Protein AF-A0A816XXP9-F1 (afdb_monomer)

pLDDT: mean 81.77, std 11.8, range [49.62, 95.5]

Radius of gyration: 22.79 Å; Cα contacts (8 Å, |Δi|>4): 178; chains: 1; bounding box: 56×28×57 Å

Mean predicted aligned error: 14.0 Å

Secondary structure (DSSP, 8-state):
--HHHHHHHT-SSEEEEETTEEEEE-HHHHTSSSSSHHHHHHTTSS--EE-TTT--EEE-S-HHHHHHHHHHHHH--HHHHHHHHHHHHS-SSTT-SS--HHHHHHHHHHTT-TTPPP-----HHHH-SSHHHHHHHHTTS-SEEEEEE-TT--EEEEEES--

Solvent-accessible surface area (backbone atoms only — not comparable to full-atom values): 9886 Å² total; per-residue (Å²): 119,60,70,68,55,57,55,54,72,73,42,81,57,49,50,39,30,22,60,84,41,78,39,82,47,35,64,67,38,58,42,64,52,78,95,33,72,49,34,47,50,73,66,62,81,42,91,74,52,55,42,90,88,78,68,30,39,52,41,97,44,67,27,80,66,44,53,55,56,51,51,37,47,71,64,73,47,61,70,59,48,55,57,46,44,50,64,71,67,42,65,68,37,60,98,51,86,89,62,53,66,74,52,51,57,55,52,18,58,75,71,75,34,88,82,66,81,70,76,76,67,78,48,49,96,82,62,44,86,47,68,66,50,47,47,76,50,44,53,83,64,37,67,46,77,48,80,46,74,48,99,83,70,49,76,50,72,52,75,38,76,75,45

InterPro domains:
  IPR003131 Potassium channel tetramerisation-type BTB domain [PF02214] (15-76)
  IPR006571 TLDc domain [PF07534] (98-160)
  IPR006571 TLDc domain [PS51886] (97-163)
  IPR011333 SKP1/BTB/POZ domain superfamily [G3DSA:3.30.710.10] (8-83)
  IPR011333 SKP1/BTB/POZ domain superfamily [SSF54695] (14-86)

Nearest PDB structures (foldseek):
  6m8r-assembly1_I  TM=8.803E-01  e=1.384E-04  Homo sapiens
  5a6r-assembly5_E  TM=8.865E-01  e=1.665E-04  Homo sapiens
  6s4l-assembly1_C  TM=6.057E-01  e=8.140E-06  Homo sapiens
  6s4l-assembly1_D  TM=4.210E-01  e=3.887E-06  Homo sapiens
  6s4l-assembly1_A  TM=4.195E-01  e=8.140E-06  Homo sapiens

Structure (mmCIF, N/CA/C/O backbone):
data_AF-A0A816XXP9-F1
#
_entry.id   AF-A0A816XXP9-F1
#
loop_
_atom_site.group_PDB
_atom_site.id
_atom_site.type_symbol
_atom_site.label_atom_id
_atom_site.label_alt_id
_atom_site.label_comp_id
_atom_site.label_asym_id
_atom_site.label_entity_id
_atom_site.label_seq_id
_atom_site.pdbx_PDB_ins_code
_atom_site.Cartn_x
_atom_site.Cartn_y
_atom_site.Cartn_z
_atom_site.occupancy
_atom_site.B_iso_or_equiv
_atom_site.auth_seq_id
_atom_site.auth_comp_id
_atom_site.auth_asym_id
_atom_site.auth_atom_id
_atom_site.pdbx_PDB_model_num
ATOM 1 N N . MET A 1 1 ? -30.761 11.028 22.157 1.00 60.69 1 MET A N 1
ATOM 2 C CA . MET A 1 1 ? -29.658 10.137 21.734 1.00 60.69 1 MET A CA 1
ATOM 3 C C . MET A 1 1 ? -30.261 8.775 21.406 1.00 60.69 1 MET A C 1
ATOM 5 O O . MET A 1 1 ? -31.085 8.346 22.207 1.00 60.69 1 MET A O 1
ATOM 9 N N . PRO A 1 2 ? -29.939 8.138 20.263 1.00 69.00 2 PRO A N 1
ATOM 10 C CA . PRO A 1 2 ? -30.511 6.838 19.883 1.00 69.00 2 PRO A CA 1
ATOM 11 C C . PRO A 1 2 ? -30.234 5.739 20.923 1.00 69.00 2 PRO A C 1
ATOM 13 O O . PRO A 1 2 ? -29.171 5.747 21.550 1.00 69.00 2 PRO A O 1
ATOM 16 N N . LEU A 1 3 ? -31.173 4.804 21.116 1.00 71.81 3 LEU A N 1
ATOM 17 C CA . LEU A 1 3 ? -31.067 3.747 22.135 1.00 71.81 3 LEU A CA 1
ATOM 18 C C . LEU A 1 3 ? -29.906 2.783 21.847 1.00 71.81 3 LEU A C 1
ATOM 20 O O . LEU A 1 3 ? -29.229 2.340 22.782 1.00 71.81 3 LEU A O 1
ATOM 24 N N . GLU A 1 4 ? -29.621 2.509 20.570 1.00 71.56 4 GLU A N 1
ATOM 25 C CA . GLU A 1 4 ? -28.481 1.667 20.203 1.00 71.56 4 GLU A CA 1
ATOM 26 C C . GLU A 1 4 ? -27.160 2.354 20.561 1.00 71.56 4 GLU A C 1
ATOM 28 O O . GLU A 1 4 ? -26.260 1.722 21.113 1.00 71.56 4 GLU A O 1
ATOM 33 N N . LEU A 1 5 ? -27.068 3.677 20.369 1.00 69.12 5 LEU A N 1
ATOM 34 C CA . LEU A 1 5 ? -25.887 4.434 20.780 1.00 69.12 5 LEU A CA 1
ATOM 35 C C . LEU A 1 5 ? -25.700 4.373 22.298 1.00 69.12 5 LEU A C 1
ATOM 37 O O . LEU A 1 5 ? -24.606 4.070 22.754 1.00 69.12 5 LEU A O 1
ATOM 41 N N . VAL A 1 6 ? -26.757 4.571 23.091 1.00 73.38 6 VAL A N 1
ATOM 42 C CA . VAL A 1 6 ? -26.674 4.443 24.560 1.00 73.38 6 VAL A CA 1
ATOM 43 C C . VAL A 1 6 ? -26.174 3.055 24.975 1.00 73.38 6 VAL A C 1
ATOM 45 O O . VAL A 1 6 ? -25.403 2.936 25.928 1.00 73.38 6 VAL A O 1
ATOM 48 N N . THR A 1 7 ? -26.579 2.012 24.252 1.00 74.19 7 THR A N 1
ATOM 49 C CA . THR A 1 7 ? -26.119 0.639 24.488 1.00 74.19 7 THR A CA 1
ATOM 50 C C . THR A 1 7 ? -24.626 0.495 24.202 1.00 74.19 7 THR A C 1
ATOM 52 O O . THR A 1 7 ? -23.898 -0.031 25.044 1.00 74.19 7 THR A O 1
ATOM 55 N N . VAL A 1 8 ? -24.145 1.032 23.077 1.00 72.00 8 VAL A N 1
ATOM 56 C CA . VAL A 1 8 ? -22.715 1.033 22.728 1.00 72.00 8 VAL A CA 1
ATOM 57 C C . VAL A 1 8 ? -21.890 1.872 23.712 1.00 72.00 8 VAL A C 1
ATOM 59 O O . VAL A 1 8 ? -20.823 1.430 24.134 1.00 72.00 8 VAL A O 1
ATOM 62 N N . LEU A 1 9 ? -22.393 3.033 24.153 1.00 75.44 9 LEU A N 1
ATOM 63 C CA . LEU A 1 9 ? -21.708 3.905 25.120 1.00 75.44 9 LEU A CA 1
ATOM 64 C C . LEU A 1 9 ? -21.464 3.232 26.479 1.00 75.44 9 LEU A C 1
ATOM 66 O O . LEU A 1 9 ? -20.523 3.594 27.181 1.00 75.44 9 LEU A O 1
ATOM 70 N N . LYS A 1 10 ? -22.289 2.248 26.855 1.00 76.88 10 LYS A N 1
ATOM 71 C CA . LYS A 1 10 ? -22.122 1.473 28.094 1.00 76.88 10 LYS A CA 1
ATOM 72 C C . LYS A 1 10 ? -21.106 0.333 27.968 1.00 76.88 10 LYS A C 1
ATOM 74 O O . LYS A 1 10 ? -20.711 -0.236 28.985 1.00 76.88 10 LYS A O 1
ATOM 79 N N . GLN A 1 11 ? -20.690 -0.033 26.755 1.00 78.44 11 GLN A N 1
ATOM 80 C CA . GLN A 1 11 ? -19.756 -1.135 26.531 1.00 78.44 11 GLN A CA 1
ATOM 81 C C . GLN A 1 11 ? -18.300 -0.682 26.681 1.00 78.44 11 GLN A C 1
ATOM 83 O O . GLN A 1 11 ? -17.884 0.349 26.158 1.00 78.44 11 GLN A O 1
ATOM 88 N N . ARG A 1 12 ? -17.470 -1.519 27.322 1.00 83.81 12 ARG A N 1
ATOM 89 C CA . ARG A 1 12 ? -16.018 -1.278 27.423 1.00 83.81 12 ARG A CA 1
ATOM 90 C C . ARG A 1 12 ? -15.319 -1.372 26.061 1.00 83.81 12 ARG A C 1
ATOM 92 O O . ARG A 1 12 ? -14.318 -0.697 25.826 1.00 83.81 12 ARG A O 1
ATOM 99 N N . LYS A 1 13 ? -15.824 -2.240 25.181 1.00 91.06 13 LYS A N 1
ATOM 100 C CA . LYS A 1 13 ? -15.374 -2.413 23.798 1.00 91.06 13 LYS A CA 1
ATOM 101 C C . LYS A 1 13 ? -16.573 -2.722 22.909 1.00 91.06 13 LYS A C 1
ATOM 103 O O . LYS A 1 13 ? -17.458 -3.447 23.345 1.00 91.06 13 LYS A O 1
ATOM 108 N N . PHE A 1 14 ? -16.546 -2.237 21.676 1.00 90.88 14 PHE A N 1
ATOM 109 C CA . PHE A 1 14 ? -17.559 -2.489 20.652 1.00 90.88 14 PHE A CA 1
ATOM 110 C C . PHE A 1 14 ? -16.891 -2.790 19.305 1.00 90.88 14 PHE A C 1
ATOM 112 O O . PHE A 1 14 ? -15.671 -2.631 19.148 1.00 90.88 14 PHE A O 1
ATOM 119 N N . ILE A 1 15 ? -17.684 -3.243 18.334 1.00 93.25 15 ILE A N 1
ATOM 120 C CA . ILE A 1 15 ? -17.218 -3.489 16.970 1.00 93.25 15 ILE A CA 1
ATOM 121 C C . ILE A 1 15 ? -17.519 -2.272 16.090 1.00 93.25 15 ILE A C 1
ATOM 123 O O . ILE A 1 15 ? -18.650 -1.800 15.990 1.00 93.25 15 ILE A O 1
ATOM 127 N N . LEU A 1 16 ? -16.477 -1.801 15.417 1.00 94.19 16 LEU A N 1
ATOM 128 C CA . LEU A 1 16 ? -16.516 -0.784 14.381 1.00 94.19 16 LEU A CA 1
ATOM 129 C C . LEU A 1 16 ? -16.284 -1.454 13.020 1.00 94.19 16 LEU A C 1
ATOM 131 O O . LEU A 1 16 ? -15.223 -2.027 12.782 1.00 94.19 16 LEU A O 1
ATOM 135 N N . ASN A 1 17 ? -17.264 -1.394 12.129 1.00 94.06 1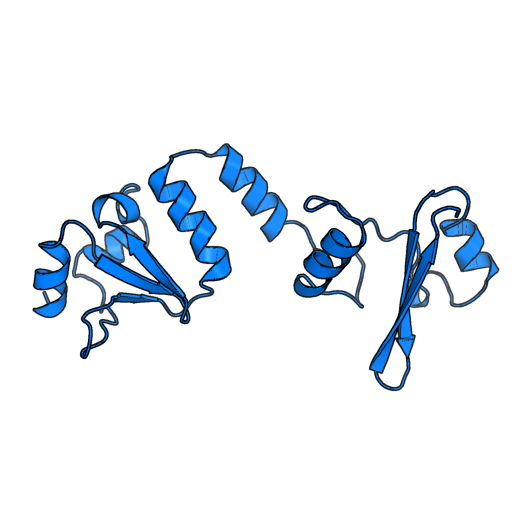7 ASN A N 1
ATOM 136 C CA . ASN A 1 17 ? -17.181 -1.865 10.753 1.00 94.06 17 ASN A CA 1
ATOM 137 C C . ASN A 1 17 ? -16.796 -0.701 9.827 1.00 94.06 17 ASN A C 1
ATOM 139 O O . ASN A 1 17 ? -17.554 0.250 9.680 1.00 94.06 17 ASN A O 1
ATOM 143 N N . VAL A 1 18 ? -15.626 -0.769 9.191 1.00 94.19 18 VAL A N 1
ATOM 144 C CA . VAL A 1 18 ? -15.133 0.269 8.276 1.00 94.19 18 VAL A CA 1
ATOM 145 C C . VAL A 1 18 ? -15.012 -0.312 6.870 1.00 94.19 18 VAL A C 1
ATOM 147 O O . VAL A 1 18 ? -14.093 -1.091 6.597 1.00 94.19 18 VAL A O 1
ATOM 150 N N . GLY A 1 19 ? -15.970 0.015 5.997 1.00 91.06 19 GLY A N 1
ATOM 151 C CA . GLY A 1 19 ? -16.028 -0.476 4.612 1.00 91.06 19 GLY A CA 1
ATOM 152 C C . GLY A 1 19 ? -15.978 -2.002 4.493 1.00 91.06 19 GLY A C 1
ATOM 153 O O . GLY A 1 19 ? -15.287 -2.529 3.624 1.00 91.06 19 GLY A O 1
ATOM 154 N N . GLY A 1 20 ? -16.625 -2.716 5.419 1.00 89.19 20 GLY A N 1
ATOM 155 C CA . GLY A 1 20 ? -16.669 -4.182 5.472 1.00 89.19 20 GLY A CA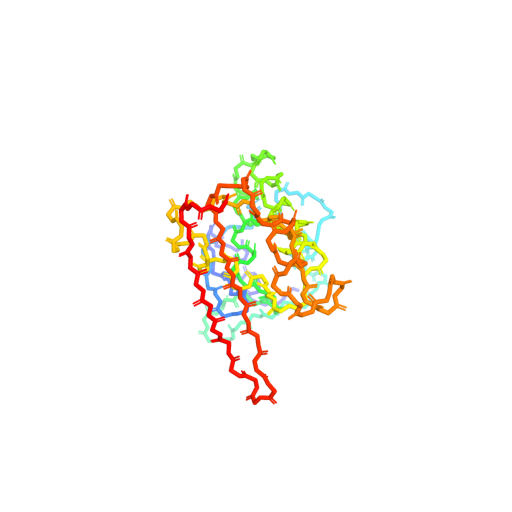 1
ATOM 156 C C . GLY A 1 20 ? -15.616 -4.826 6.381 1.00 89.19 20 GLY A C 1
ATOM 157 O O . GLY A 1 20 ? -15.733 -6.007 6.709 1.00 89.19 20 GLY A O 1
ATOM 158 N N . LYS A 1 21 ? -14.601 -4.079 6.840 1.00 91.00 21 LYS A N 1
ATOM 159 C CA . LYS A 1 21 ? -13.584 -4.595 7.769 1.00 91.00 21 LYS A CA 1
ATOM 160 C C . LYS A 1 21 ? -13.958 -4.277 9.217 1.00 91.00 21 LYS A C 1
ATOM 162 O O . LYS A 1 21 ? -14.080 -3.112 9.586 1.00 91.00 21 LYS A O 1
ATOM 167 N N . LYS A 1 22 ? -14.100 -5.311 10.049 1.00 95.50 22 LYS A N 1
ATOM 168 C CA . LYS A 1 22 ? -14.506 -5.189 11.460 1.00 95.50 22 LYS A CA 1
ATOM 169 C C . LYS A 1 22 ? -13.302 -4.990 12.393 1.00 95.50 22 LYS A C 1
ATOM 171 O O . LYS A 1 22 ? -12.292 -5.682 12.273 1.00 95.50 22 LYS A O 1
ATOM 176 N N . TYR A 1 23 ? -13.437 -4.075 13.350 1.00 95.38 23 TYR A N 1
ATOM 177 C CA . TYR A 1 23 ? -12.449 -3.740 14.378 1.00 95.38 23 TYR A CA 1
ATOM 178 C C . TYR A 1 23 ? -13.079 -3.781 15.758 1.00 95.38 23 TYR A C 1
ATOM 180 O O . TYR A 1 23 ? -14.110 -3.161 15.970 1.00 95.38 23 TYR A O 1
ATOM 188 N N . THR A 1 24 ? -12.420 -4.397 16.733 1.00 95.06 24 THR A N 1
ATOM 189 C CA . THR A 1 24 ? -12.797 -4.227 18.142 1.00 95.06 24 THR A CA 1
ATOM 190 C C . THR A 1 24 ? -12.032 -3.047 18.743 1.00 95.06 24 THR A C 1
ATOM 192 O O . THR A 1 24 ? -10.798 -3.025 18.719 1.00 95.06 24 THR A O 1
ATOM 195 N N . THR A 1 25 ? -12.739 -2.058 19.288 1.00 94.25 25 THR A N 1
ATOM 196 C CA . THR A 1 25 ? -12.143 -0.847 19.885 1.00 94.25 25 THR A CA 1
ATOM 197 C C . THR A 1 25 ? -12.979 -0.314 21.055 1.00 94.25 25 THR A C 1
ATOM 199 O O . THR A 1 25 ? -13.989 -0.917 21.402 1.00 94.25 25 THR A O 1
ATOM 202 N N . SER A 1 26 ? -12.545 0.774 21.695 1.00 92.62 26 SER A N 1
ATOM 203 C CA . SER A 1 26 ? -13.281 1.495 22.741 1.00 92.62 26 SER A CA 1
ATOM 204 C C . SER A 1 26 ? -13.535 2.948 22.339 1.00 92.62 26 SER A C 1
ATOM 206 O O . SER A 1 26 ? -12.862 3.487 21.456 1.00 92.62 26 SER A O 1
ATOM 208 N N . ILE A 1 27 ? -14.490 3.590 23.017 1.00 90.44 27 ILE A N 1
ATOM 209 C CA . ILE A 1 27 ? -14.778 5.018 22.831 1.00 90.44 27 ILE A CA 1
ATOM 210 C C . ILE A 1 27 ? -13.552 5.823 23.218 1.00 90.44 27 ILE A C 1
ATOM 212 O O . ILE A 1 27 ? -13.081 6.595 22.403 1.00 90.44 27 ILE A O 1
ATOM 216 N N . GLU A 1 28 ? -12.969 5.529 24.382 1.00 91.38 28 GLU A N 1
ATOM 217 C CA . GLU A 1 28 ? -11.723 6.129 24.868 1.00 91.38 28 GLU A CA 1
ATOM 218 C C . GLU A 1 28 ? -10.611 6.134 23.808 1.00 91.38 28 GLU A C 1
ATOM 220 O O . GLU A 1 28 ? -9.951 7.147 23.619 1.00 91.38 28 GLU A O 1
ATOM 225 N N . THR A 1 29 ? -10.445 5.035 23.059 1.00 92.25 29 THR A N 1
ATOM 226 C CA . THR A 1 29 ? -9.470 4.968 21.959 1.00 92.25 29 THR A CA 1
ATOM 227 C C . THR A 1 29 ? -9.843 5.937 20.835 1.00 92.25 29 THR A C 1
ATOM 229 O O . THR A 1 29 ? -9.004 6.703 20.372 1.00 92.25 29 THR A O 1
ATOM 232 N N . LEU A 1 30 ? -11.096 5.908 20.367 1.00 92.31 30 LEU A N 1
ATOM 233 C CA . LEU A 1 30 ? -11.533 6.734 19.236 1.00 92.31 30 LEU A CA 1
ATOM 234 C C . LEU A 1 30 ? -11.625 8.225 19.579 1.00 92.31 30 LEU A C 1
ATOM 236 O O . LEU A 1 30 ? -11.390 9.059 18.712 1.00 92.31 30 LEU A O 1
ATOM 240 N N . THR A 1 31 ? -11.943 8.559 20.826 1.00 90.75 31 THR A N 1
ATOM 241 C CA . THR A 1 31 ? -12.095 9.929 21.330 1.00 90.75 31 THR A CA 1
ATOM 242 C C . THR A 1 31 ? -10.872 10.415 22.096 1.00 90.75 31 THR A C 1
ATOM 244 O O . THR A 1 31 ? -10.969 11.415 22.801 1.00 90.75 31 THR A O 1
ATOM 247 N N . ARG A 1 32 ? -9.736 9.713 21.996 1.00 89.25 32 ARG A N 1
ATOM 248 C CA . ARG A 1 32 ? -8.492 10.112 22.665 1.00 89.25 32 ARG A CA 1
ATOM 249 C C . ARG A 1 32 ? -8.066 11.524 22.265 1.00 89.25 32 ARG A C 1
ATOM 251 O O . ARG A 1 32 ? -7.589 12.278 23.102 1.00 89.25 32 ARG A O 1
ATOM 258 N N . GLU A 1 33 ? -8.273 11.869 20.997 1.00 88.38 33 GLU A N 1
ATOM 259 C CA . GLU A 1 33 ? -8.056 13.216 20.476 1.00 88.38 33 GLU A CA 1
ATOM 260 C C . GLU A 1 33 ? -9.367 13.998 20.445 1.00 88.38 33 GLU A C 1
ATOM 262 O O . GLU A 1 33 ? -10.345 13.574 19.813 1.00 88.38 33 GLU A O 1
ATOM 267 N N . THR A 1 34 ? -9.368 15.157 21.100 1.00 88.31 34 THR A N 1
ATOM 268 C CA . THR A 1 34 ? -10.508 16.077 21.136 1.00 88.31 34 THR A CA 1
ATOM 269 C C . THR A 1 34 ? -10.683 16.825 19.819 1.00 88.31 34 THR A C 1
ATOM 271 O O . THR A 1 34 ? -9.722 17.010 19.080 1.00 88.31 34 THR A O 1
ATOM 274 N N . ASP A 1 35 ? -11.902 17.291 19.546 1.00 86.62 35 ASP A N 1
ATOM 275 C CA . ASP A 1 35 ? -12.241 18.088 18.354 1.00 86.62 35 ASP A CA 1
ATOM 276 C C . ASP A 1 35 ? -11.952 17.375 17.018 1.00 86.62 35 ASP A C 1
ATOM 278 O O . ASP A 1 35 ? -11.542 17.947 16.012 1.00 86.62 35 ASP A O 1
ATOM 282 N N . THR A 1 36 ? -12.170 16.062 17.014 1.00 87.56 36 THR A N 1
ATOM 283 C CA . THR A 1 36 ? -12.044 15.207 15.834 1.00 87.56 36 THR A CA 1
ATOM 284 C C . THR A 1 36 ? -13.395 14.689 15.363 1.00 87.56 36 THR A C 1
ATOM 286 O O . THR A 1 36 ? -14.379 14.667 16.114 1.00 87.56 36 THR A O 1
ATOM 289 N N . PHE A 1 37 ? -13.417 14.160 14.134 1.00 87.25 37 PHE A N 1
ATOM 290 C CA . PHE A 1 37 ? -14.553 13.415 13.590 1.00 87.25 37 PHE A CA 1
ATOM 291 C C . PHE A 1 37 ? -15.123 12.409 14.598 1.00 87.25 37 PHE A C 1
ATOM 293 O O . PHE A 1 37 ? -16.330 12.381 14.796 1.00 87.25 37 PHE A O 1
ATOM 300 N N . PHE A 1 38 ? -14.282 11.627 15.286 1.00 89.75 38 PHE A N 1
ATOM 301 C CA . PHE A 1 38 ? -14.755 10.627 16.245 1.00 89.75 38 PHE A CA 1
ATOM 302 C C . PHE A 1 38 ? -15.398 11.256 17.482 1.00 89.75 38 PHE A C 1
ATOM 304 O O . PHE A 1 38 ? -16.433 10.780 17.938 1.00 89.75 38 PHE A O 1
ATOM 311 N N . THR A 1 39 ? -14.857 12.355 18.008 1.00 88.12 39 THR A N 1
ATOM 312 C CA . THR A 1 39 ? -15.526 13.051 19.121 1.00 88.12 39 THR A CA 1
ATOM 313 C C . THR A 1 39 ? -16.867 13.645 18.712 1.00 88.12 39 THR A C 1
ATOM 315 O O . THR A 1 39 ? -17.833 13.534 19.464 1.00 88.12 39 THR A O 1
ATOM 318 N N . ALA A 1 40 ? -16.981 14.175 17.491 1.00 85.31 40 ALA A N 1
ATOM 319 C CA . ALA A 1 40 ? -18.259 14.620 16.943 1.00 85.31 40 ALA A CA 1
ATOM 320 C C . ALA A 1 40 ? -19.229 13.444 16.726 1.00 85.31 40 ALA A C 1
ATOM 322 O O . ALA A 1 40 ? -20.416 13.560 17.044 1.00 85.31 40 ALA A O 1
ATOM 323 N N . LEU A 1 41 ? -18.717 12.303 16.261 1.00 84.25 41 LEU A N 1
ATOM 324 C CA . LEU A 1 41 ? -19.456 11.061 16.041 1.00 84.25 41 LEU A CA 1
ATOM 325 C C . LEU A 1 41 ? -20.101 10.563 17.348 1.00 84.25 41 LEU A C 1
ATOM 327 O O . LEU A 1 41 ? -21.296 10.283 17.379 1.00 84.25 41 LEU A O 1
ATOM 331 N N . PHE A 1 42 ? -19.349 10.552 18.453 1.00 84.06 42 PHE A N 1
ATOM 332 C CA . PHE A 1 42 ? -19.836 10.101 19.765 1.00 84.06 42 PHE A CA 1
ATOM 333 C C . PHE A 1 42 ? -20.478 11.200 20.628 1.00 84.06 42 PHE A C 1
ATOM 335 O O . PHE A 1 42 ? -21.016 10.902 21.691 1.00 84.06 42 PHE A O 1
ATOM 342 N N . SER A 1 43 ? -20.505 12.456 20.171 1.00 80.50 43 SER A N 1
ATOM 343 C CA . SER A 1 43 ? -21.165 13.564 20.888 1.00 80.50 43 SER A CA 1
ATOM 344 C C . SER A 1 43 ? -22.700 13.499 20.874 1.00 80.50 43 SER A C 1
ATOM 346 O O . SER A 1 43 ? -23.364 14.323 21.503 1.00 80.50 43 SER A O 1
ATOM 348 N N . GLY A 1 44 ? -23.283 12.567 20.112 1.00 71.06 44 GLY A N 1
ATOM 349 C CA . GLY A 1 44 ? -24.728 12.473 19.891 1.00 71.06 44 GLY A CA 1
ATOM 350 C C . GLY A 1 44 ? -25.291 13.533 18.936 1.00 71.06 44 GLY A C 1
ATOM 351 O O . GLY A 1 44 ? -26.505 13.582 18.747 1.00 71.06 44 GLY A O 1
ATOM 352 N N . ARG A 1 45 ? -24.430 14.367 18.332 1.00 67.56 45 ARG A N 1
ATOM 353 C CA . ARG A 1 45 ? -24.802 15.396 17.342 1.00 67.56 45 ARG A CA 1
ATOM 354 C C . ARG A 1 45 ? -24.867 14.870 15.904 1.00 67.56 45 ARG A C 1
ATOM 356 O O . ARG A 1 45 ? -25.412 15.551 15.044 1.00 67.56 45 ARG A O 1
ATOM 363 N N . SER A 1 46 ? -24.324 13.680 15.648 1.00 67.62 46 SER A N 1
ATOM 364 C CA . SER A 1 46 ? -24.274 13.054 14.321 1.00 67.62 46 SER A CA 1
ATOM 365 C C . SER A 1 46 ? -25.127 11.787 14.288 1.00 67.62 46 SER A C 1
ATOM 367 O O . SER A 1 46 ? -25.173 11.049 15.274 1.00 67.62 46 SER A O 1
ATOM 369 N N . GLN A 1 47 ? -25.784 11.513 13.158 1.00 67.94 47 GLN A N 1
ATOM 370 C CA . GLN A 1 47 ? -26.448 10.226 12.943 1.00 67.94 47 GLN A CA 1
ATOM 371 C C . GLN A 1 47 ? -25.386 9.136 12.788 1.00 67.94 47 GLN A C 1
ATOM 373 O O . GLN A 1 47 ? -24.548 9.196 11.890 1.00 67.94 47 GLN A O 1
ATOM 378 N N . LEU A 1 48 ? -25.411 8.152 13.682 1.00 72.81 48 LEU A N 1
ATOM 379 C CA . LEU A 1 48 ? -24.583 6.962 13.558 1.00 72.81 48 LEU A CA 1
ATOM 380 C C . LEU A 1 48 ? -25.290 5.951 12.675 1.00 72.81 48 LEU A C 1
ATOM 382 O O . LEU A 1 48 ? -26.440 5.605 12.933 1.00 72.81 48 LEU A O 1
ATOM 386 N N . ALA A 1 49 ? -24.574 5.431 11.685 1.00 79.19 49 ALA A N 1
ATOM 387 C CA . ALA A 1 49 ? -24.973 4.198 11.037 1.00 79.19 49 ALA A CA 1
ATOM 388 C C . ALA A 1 49 ? -24.657 3.053 12.006 1.00 79.19 49 ALA A C 1
ATOM 390 O O . ALA A 1 49 ? -23.501 2.656 12.142 1.00 79.19 49 ALA A O 1
ATOM 391 N N . ILE A 1 50 ? -25.663 2.585 12.738 1.00 81.19 50 ILE A N 1
ATOM 392 C CA . ILE A 1 50 ? -25.571 1.389 13.575 1.00 81.19 50 ILE A CA 1
ATOM 393 C C . ILE A 1 50 ? -26.310 0.281 12.834 1.00 81.19 50 ILE A C 1
ATOM 395 O O . ILE A 1 50 ? -27.448 0.480 12.411 1.00 81.19 50 ILE A O 1
ATOM 399 N N . ASP A 1 51 ? -25.656 -0.861 12.634 1.00 79.50 51 ASP A N 1
ATOM 400 C CA . ASP A 1 51 ? -26.309 -2.029 12.052 1.00 79.50 51 ASP A CA 1
ATOM 401 C C . ASP A 1 51 ? -27.360 -2.554 13.047 1.00 79.50 51 ASP A C 1
ATOM 403 O O . ASP A 1 51 ? -27.005 -2.905 14.177 1.00 79.50 51 ASP A O 1
ATOM 407 N N . PRO A 1 52 ? -28.648 -2.605 12.669 1.00 75.31 52 PRO A N 1
ATOM 408 C CA . PRO A 1 52 ? -29.720 -2.983 13.584 1.00 75.31 52 PRO A CA 1
ATOM 409 C C . PRO A 1 52 ? -29.660 -4.455 14.019 1.00 75.31 52 PRO A C 1
ATOM 411 O O . PRO A 1 52 ? -30.300 -4.820 15.003 1.00 75.31 52 PRO A O 1
ATOM 414 N N . ASN A 1 53 ? -28.912 -5.311 13.314 1.00 80.56 53 ASN A N 1
ATOM 415 C CA . ASN A 1 53 ? -28.850 -6.741 13.621 1.00 80.56 53 ASN A CA 1
ATOM 416 C C . ASN A 1 53 ? -27.812 -7.067 14.697 1.00 80.56 53 ASN A C 1
ATOM 418 O O . ASN A 1 53 ? -28.029 -7.959 15.515 1.00 80.56 53 ASN A O 1
ATOM 422 N N . ASP A 1 54 ? -26.669 -6.379 14.681 1.00 79.69 54 ASP A N 1
ATOM 423 C CA . ASP A 1 54 ? -25.534 -6.690 15.557 1.00 79.69 54 ASP A CA 1
ATOM 424 C C . ASP A 1 54 ? -25.036 -5.492 16.387 1.00 79.69 54 ASP A C 1
ATOM 426 O O . ASP A 1 54 ? -24.139 -5.648 17.216 1.00 79.69 54 ASP A O 1
ATOM 430 N N . ASN A 1 55 ? -25.673 -4.324 16.242 1.00 79.25 55 ASN A N 1
ATOM 431 C CA . ASN A 1 55 ? -25.319 -3.055 16.885 1.00 79.25 55 ASN A CA 1
ATOM 432 C C . ASN A 1 55 ? -23.892 -2.571 16.573 1.00 79.25 55 ASN A C 1
ATOM 434 O O . ASN A 1 55 ? -23.319 -1.777 17.328 1.00 79.25 55 ASN A O 1
ATOM 438 N N . ASN A 1 56 ? -23.302 -3.019 15.462 1.00 87.00 56 ASN A N 1
ATOM 439 C CA . ASN A 1 56 ? -21.988 -2.547 15.046 1.00 87.00 56 ASN A CA 1
ATOM 440 C C . ASN A 1 56 ? -22.087 -1.147 14.444 1.00 87.00 56 ASN A C 1
ATOM 442 O O . ASN A 1 56 ? -22.957 -0.862 13.624 1.00 87.00 56 ASN A O 1
ATOM 446 N N . ILE A 1 57 ? -21.140 -0.279 14.795 1.00 89.81 57 ILE A N 1
ATOM 447 C CA . ILE A 1 57 ? -21.044 1.048 14.179 1.00 89.81 57 ILE A CA 1
ATOM 448 C C . ILE A 1 57 ? -20.411 0.898 12.799 1.00 89.81 57 ILE A C 1
ATOM 450 O O . ILE A 1 57 ? -19.360 0.274 12.674 1.00 89.81 57 ILE A O 1
ATOM 454 N N . PHE A 1 58 ? -21.007 1.503 11.777 1.00 90.81 58 PHE A N 1
ATOM 455 C CA . PHE A 1 58 ? -20.513 1.492 10.408 1.00 90.81 58 PHE A CA 1
ATOM 456 C C . PHE A 1 58 ? -19.895 2.836 10.001 1.00 90.81 58 PHE A C 1
ATOM 458 O O . PHE A 1 58 ? -20.448 3.907 10.251 1.00 90.81 58 PHE A O 1
ATOM 465 N N . ILE A 1 59 ? -18.742 2.770 9.334 1.00 90.94 59 ILE A N 1
ATOM 466 C CA . ILE A 1 59 ? -18.090 3.889 8.656 1.00 90.94 59 ILE A CA 1
ATOM 467 C C . ILE A 1 59 ? -17.876 3.492 7.197 1.00 90.94 59 ILE A C 1
ATOM 469 O O . ILE A 1 59 ? -17.153 2.538 6.897 1.00 90.94 59 ILE A O 1
ATOM 473 N N . ASP A 1 60 ? -18.437 4.276 6.285 1.00 89.56 60 ASP A N 1
ATOM 474 C CA . ASP A 1 60 ? -18.299 4.067 4.845 1.00 89.56 60 ASP A CA 1
ATOM 475 C C . ASP A 1 60 ? -16.947 4.579 4.318 1.00 89.56 60 ASP A C 1
ATOM 477 O O . ASP A 1 60 ? -16.848 5.617 3.665 1.00 89.56 60 ASP A O 1
ATOM 481 N N . ARG A 1 61 ? -15.852 3.914 4.708 1.00 88.88 61 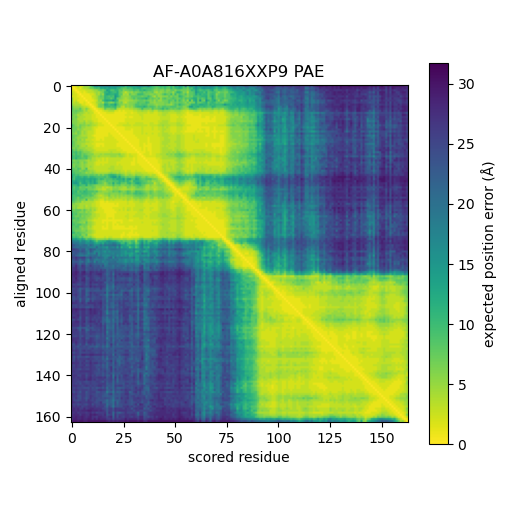ARG A N 1
ATOM 482 C CA . ARG A 1 61 ? -14.474 4.245 4.301 1.00 88.88 61 ARG A CA 1
ATOM 483 C C . ARG A 1 61 ? -13.626 2.989 4.137 1.00 88.88 61 ARG A C 1
ATOM 485 O O . ARG A 1 61 ? -13.988 1.908 4.577 1.00 88.88 61 ARG A O 1
ATOM 492 N N . ASN A 1 62 ? -12.443 3.134 3.541 1.00 81.56 62 ASN A N 1
ATOM 493 C CA . ASN A 1 62 ? -11.506 2.027 3.358 1.00 81.56 62 ASN A CA 1
ATOM 494 C C . ASN A 1 62 ? -10.973 1.494 4.704 1.00 81.56 62 ASN A C 1
ATOM 496 O O . ASN A 1 62 ? -10.147 2.137 5.357 1.00 81.56 62 ASN A O 1
ATOM 500 N N . GLY A 1 63 ? -11.390 0.281 5.077 1.00 86.19 63 GLY A N 1
ATOM 501 C CA . GLY A 1 63 ? -10.936 -0.374 6.299 1.00 86.19 63 GLY A CA 1
ATOM 502 C C . GLY A 1 63 ? -9.423 -0.594 6.355 1.00 86.19 63 GLY A C 1
ATOM 503 O O . GLY A 1 63 ? -8.799 -0.312 7.369 1.00 86.19 63 GLY A O 1
ATOM 504 N N . GLN A 1 64 ? -8.766 -1.025 5.272 1.00 79.19 64 GLN A N 1
ATOM 505 C CA . GLN A 1 64 ? -7.317 -1.284 5.311 1.00 79.19 64 GLN A CA 1
ATOM 506 C C . GLN A 1 64 ? -6.510 -0.054 5.750 1.00 79.19 64 GLN A C 1
ATOM 508 O O . GLN A 1 64 ? -5.638 -0.184 6.605 1.00 79.19 64 GLN A O 1
ATOM 513 N N . ILE A 1 65 ? -6.846 1.130 5.229 1.00 78.19 65 ILE A N 1
ATOM 514 C CA . ILE A 1 65 ? -6.209 2.394 5.629 1.00 78.19 65 ILE A CA 1
ATOM 515 C C . ILE A 1 65 ? -6.561 2.736 7.084 1.00 78.19 65 ILE A C 1
ATOM 517 O O . ILE A 1 65 ? -5.694 3.135 7.863 1.00 78.19 65 ILE A O 1
ATOM 521 N N . PHE A 1 66 ? -7.816 2.507 7.479 1.00 87.56 66 PHE A N 1
ATOM 522 C CA . PHE A 1 66 ? -8.299 2.778 8.831 1.00 87.56 66 PHE A CA 1
ATOM 523 C C . PHE A 1 66 ? -7.546 2.013 9.925 1.00 87.56 66 PHE A C 1
ATOM 525 O O . PHE A 1 66 ? -7.379 2.543 11.023 1.00 87.56 66 PHE A O 1
ATOM 532 N N . THR A 1 67 ? -7.029 0.807 9.638 1.00 85.62 67 THR A N 1
ATOM 533 C CA . THR A 1 67 ? -6.181 0.055 10.585 1.00 85.62 67 THR A CA 1
ATOM 534 C C . THR A 1 67 ? -5.087 0.937 11.183 1.00 85.62 67 THR A C 1
ATOM 536 O O . THR A 1 67 ? -4.834 0.872 12.381 1.00 85.62 67 THR A O 1
ATOM 539 N N . HIS A 1 68 ? -4.461 1.786 10.375 1.00 79.44 68 HIS A N 1
ATOM 540 C CA . HIS A 1 68 ? -3.338 2.594 10.827 1.00 79.44 68 HIS A CA 1
ATOM 541 C C . HIS A 1 68 ? -3.766 3.804 11.661 1.00 79.44 68 HIS A C 1
ATOM 543 O O . HIS A 1 68 ? -3.095 4.131 12.638 1.00 79.44 68 HIS A O 1
ATOM 549 N N . ILE A 1 69 ? -4.911 4.412 11.328 1.00 86.06 69 ILE A N 1
ATOM 550 C CA . ILE A 1 69 ? -5.537 5.459 12.150 1.00 86.06 69 ILE A CA 1
ATOM 551 C C . ILE A 1 69 ? -5.841 4.892 13.540 1.00 86.06 69 ILE A C 1
ATOM 553 O O . ILE A 1 69 ? -5.469 5.483 14.552 1.00 86.06 69 ILE A O 1
ATOM 557 N N . LEU A 1 70 ? -6.453 3.705 13.592 1.00 90.38 70 LEU A N 1
ATOM 558 C CA . LEU A 1 70 ? -6.806 3.054 14.847 1.00 90.38 70 LEU A CA 1
ATOM 559 C C . LEU A 1 70 ? -5.577 2.676 15.684 1.00 90.38 70 LEU A C 1
ATOM 561 O O . LEU A 1 70 ? -5.571 2.861 16.897 1.00 90.38 70 LEU A O 1
ATOM 565 N N . GLU A 1 71 ? -4.521 2.166 15.054 1.00 86.06 71 GLU A N 1
ATOM 566 C CA . GLU A 1 71 ? -3.266 1.850 15.741 1.00 86.06 71 GLU A CA 1
ATOM 567 C C . GLU A 1 71 ? -2.585 3.095 16.325 1.00 86.06 71 GLU A C 1
ATOM 569 O O . GLU A 1 71 ? -2.048 3.048 17.438 1.00 86.06 71 GLU A O 1
ATOM 574 N N . TRP A 1 72 ? -2.648 4.230 15.623 1.00 83.56 72 TRP A N 1
ATOM 575 C CA . TRP A 1 72 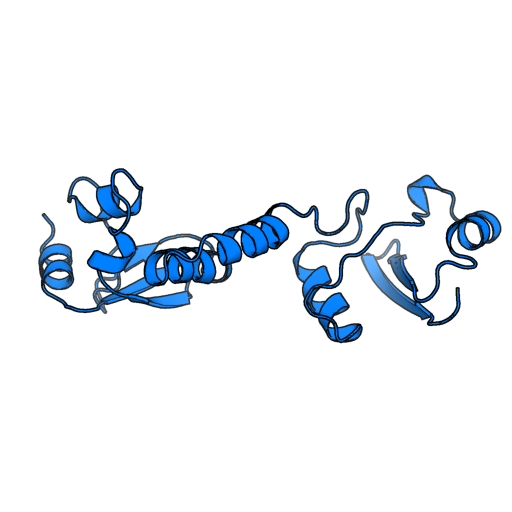? -2.175 5.498 16.169 1.00 83.56 72 TRP A CA 1
ATOM 576 C C . TRP A 1 72 ? -3.017 5.938 17.371 1.00 83.56 72 TRP A C 1
ATOM 578 O O . TRP A 1 72 ? -2.455 6.253 18.424 1.00 83.56 72 TRP A O 1
ATOM 588 N N . LEU A 1 73 ? -4.350 5.856 17.265 1.00 88.69 73 LEU A N 1
ATOM 589 C CA . LEU A 1 73 ? -5.314 6.127 18.345 1.00 88.69 73 LEU A CA 1
ATOM 590 C C . LEU A 1 73 ? -5.166 5.209 19.572 1.00 88.69 73 LEU A C 1
ATOM 592 O O . LEU A 1 73 ? -5.624 5.560 20.656 1.00 88.69 73 LEU A O 1
ATOM 596 N N . ARG A 1 74 ? -4.443 4.088 19.460 1.00 88.88 74 ARG A N 1
ATOM 597 C CA . ARG A 1 74 ? -4.084 3.227 20.603 1.00 88.88 74 ARG A CA 1
ATOM 598 C C . ARG A 1 74 ? -2.749 3.574 21.253 1.00 88.88 74 ARG A C 1
ATOM 600 O O . ARG A 1 74 ? -2.640 3.503 22.467 1.00 88.88 74 ARG A O 1
ATOM 607 N N . THR A 1 75 ? -1.734 3.910 20.455 1.00 79.62 75 THR A N 1
ATOM 608 C CA . THR A 1 75 ? -0.328 3.863 20.910 1.00 79.62 75 THR A CA 1
ATOM 609 C C . THR A 1 75 ? 0.385 5.212 20.997 1.00 79.62 75 THR A C 1
ATOM 611 O O . THR A 1 75 ? 1.540 5.220 21.400 1.00 79.62 75 THR A O 1
ATOM 614 N N . THR A 1 76 ? -0.247 6.309 20.551 1.00 64.69 76 THR A N 1
ATOM 615 C CA . THR A 1 76 ? 0.334 7.670 20.407 1.00 64.69 76 THR A CA 1
ATOM 616 C C . THR A 1 76 ? 1.646 7.726 19.612 1.00 64.69 76 THR A C 1
ATOM 618 O O . THR A 1 76 ? 2.303 8.764 19.553 1.00 64.69 76 THR A O 1
ATOM 621 N N . ASN A 1 77 ? 2.026 6.642 18.929 1.00 61.19 77 ASN A N 1
ATOM 622 C CA . ASN A 1 77 ? 3.316 6.536 18.269 1.00 61.19 77 ASN A CA 1
ATOM 623 C C . ASN A 1 77 ? 3.301 7.269 16.916 1.00 61.19 77 ASN A C 1
ATOM 625 O O . ASN A 1 77 ? 3.027 6.688 15.861 1.00 61.19 77 ASN A O 1
ATOM 629 N N . TYR A 1 78 ? 3.578 8.573 16.970 1.00 53.69 78 TYR A N 1
ATOM 630 C CA . TYR A 1 78 ? 3.657 9.490 15.830 1.00 53.69 78 TYR A CA 1
ATOM 631 C C . TYR A 1 78 ? 4.612 8.998 14.726 1.00 53.69 78 TYR A C 1
ATOM 633 O O . TYR A 1 78 ? 4.304 9.138 13.543 1.00 53.69 78 TYR A O 1
ATOM 641 N N . PHE A 1 79 ? 5.705 8.310 15.080 1.00 54.41 79 PHE A N 1
ATOM 642 C CA . PHE A 1 79 ? 6.651 7.747 14.105 1.00 54.41 79 PHE A CA 1
ATOM 643 C C . PHE A 1 79 ? 6.000 6.724 13.158 1.00 54.41 79 PHE A C 1
ATOM 645 O O . PHE A 1 79 ? 6.368 6.633 11.987 1.00 54.41 79 PHE A O 1
ATOM 652 N N . ARG A 1 80 ? 4.964 6.003 13.612 1.00 55.66 80 ARG A N 1
ATOM 653 C CA . ARG A 1 80 ? 4.219 5.056 12.765 1.00 55.66 80 ARG A CA 1
ATOM 654 C C . ARG A 1 80 ? 3.334 5.768 11.739 1.00 55.66 80 ARG A C 1
ATOM 656 O O . ARG A 1 80 ? 3.124 5.233 10.652 1.00 55.66 80 ARG A O 1
ATOM 663 N N . LEU A 1 81 ? 2.837 6.966 12.064 1.00 53.84 81 LEU A N 1
ATOM 664 C CA . LEU A 1 81 ? 2.099 7.799 11.115 1.00 53.84 81 LEU A CA 1
ATOM 665 C C . LEU A 1 81 ? 3.015 8.439 10.085 1.00 53.84 81 LEU A C 1
ATOM 667 O O . LEU A 1 81 ? 2.572 8.582 8.960 1.00 53.84 81 LEU A O 1
ATOM 671 N N . GLN A 1 82 ? 4.265 8.772 10.407 1.00 55.53 82 GLN A N 1
ATOM 672 C CA . GLN A 1 82 ? 5.204 9.236 9.384 1.00 55.53 82 GLN A CA 1
ATOM 673 C C . GLN A 1 82 ? 5.470 8.127 8.354 1.00 55.53 82 GLN A C 1
ATOM 675 O O . GLN A 1 82 ? 5.391 8.383 7.161 1.00 55.53 82 GLN A O 1
ATOM 680 N N . GLY A 1 83 ? 5.637 6.875 8.797 1.00 52.88 83 GLY A N 1
ATOM 681 C CA . GLY A 1 83 ? 5.704 5.716 7.896 1.00 52.88 83 GLY A CA 1
ATOM 682 C C . GLY A 1 83 ? 4.402 5.465 7.118 1.00 52.88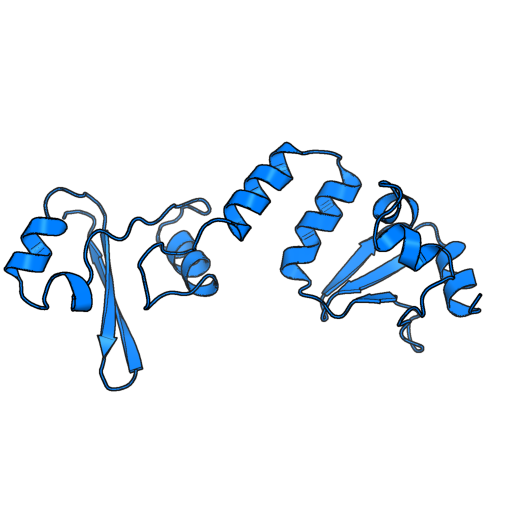 83 GLY A C 1
ATOM 683 O O . GLY A 1 83 ? 4.437 5.110 5.943 1.00 52.88 83 GLY A O 1
ATOM 684 N N . LEU A 1 84 ? 3.236 5.697 7.732 1.00 50.16 84 LEU A N 1
ATOM 685 C CA . LEU A 1 84 ? 1.941 5.633 7.043 1.00 50.16 84 LEU A CA 1
ATOM 686 C C . LEU A 1 84 ? 1.776 6.757 6.017 1.00 50.16 84 LEU A C 1
ATOM 688 O O . LEU A 1 84 ? 1.295 6.513 4.919 1.00 50.16 84 LEU A O 1
ATOM 692 N N . LEU A 1 85 ? 2.152 7.980 6.372 1.00 55.72 85 LEU A N 1
ATOM 693 C CA . LEU A 1 85 ? 2.150 9.142 5.501 1.00 55.72 85 LEU A CA 1
ATOM 694 C C . LEU A 1 85 ? 3.161 8.934 4.383 1.00 55.72 85 LEU A C 1
ATOM 696 O O . LEU A 1 85 ? 2.826 9.214 3.255 1.00 55.72 85 LEU A O 1
ATOM 700 N N . GLU A 1 86 ? 4.316 8.314 4.599 1.00 54.47 86 GLU A N 1
ATOM 701 C CA . GLU A 1 86 ? 5.165 7.877 3.488 1.00 54.47 86 GLU A CA 1
ATOM 702 C C . GLU A 1 86 ? 4.466 6.849 2.588 1.00 54.47 86 GLU A C 1
ATOM 704 O O . GLU A 1 86 ? 4.633 6.883 1.375 1.00 54.47 86 GLU A O 1
ATOM 709 N N . ILE A 1 87 ? 3.661 5.936 3.131 1.00 52.00 87 ILE A N 1
ATOM 710 C CA . ILE A 1 87 ? 2.889 4.974 2.325 1.00 52.00 87 ILE A CA 1
ATOM 711 C C . ILE A 1 87 ? 1.745 5.662 1.557 1.00 52.00 87 ILE A C 1
ATOM 713 O O . ILE A 1 87 ? 1.466 5.277 0.423 1.00 52.00 87 ILE A O 1
ATOM 717 N N . LEU A 1 88 ? 1.093 6.659 2.160 1.00 49.62 88 LEU A N 1
ATOM 718 C CA . LEU A 1 88 ? -0.063 7.378 1.611 1.00 49.62 88 LEU A CA 1
ATOM 719 C C . LEU A 1 88 ? 0.324 8.584 0.732 1.00 49.62 88 LEU A C 1
ATOM 721 O O . LEU A 1 88 ? -0.434 8.937 -0.162 1.00 49.62 88 LEU A O 1
ATOM 725 N N . MET A 1 89 ? 1.476 9.208 0.987 1.00 54.62 89 MET A N 1
ATOM 726 C CA . MET A 1 89 ? 2.008 10.406 0.318 1.00 54.62 89 MET A CA 1
ATOM 727 C C . MET A 1 89 ? 3.121 10.076 -0.683 1.00 54.62 89 MET A C 1
ATOM 729 O O . MET A 1 89 ? 3.473 10.938 -1.483 1.00 54.62 89 MET A O 1
ATOM 733 N N . ASN A 1 90 ? 3.673 8.852 -0.698 1.00 52.56 90 ASN A N 1
ATOM 734 C CA . ASN A 1 90 ? 4.428 8.412 -1.869 1.00 52.56 90 ASN A CA 1
ATOM 735 C C . ASN A 1 90 ? 3.427 8.179 -3.004 1.00 52.56 90 ASN A C 1
ATOM 737 O O . ASN A 1 90 ? 2.744 7.151 -3.038 1.00 52.56 90 ASN A O 1
ATOM 741 N N . GLU A 1 91 ? 3.415 9.092 -3.974 1.00 56.41 91 GLU A N 1
ATOM 742 C CA . GLU A 1 91 ? 3.255 8.737 -5.386 1.00 56.41 91 GLU A CA 1
ATOM 743 C C . GLU A 1 91 ? 3.860 7.338 -5.594 1.00 56.41 91 GLU A C 1
ATOM 745 O O . GLU A 1 91 ? 5.057 7.129 -5.380 1.00 56.41 91 GLU A O 1
ATOM 750 N N . CYS A 1 92 ? 3.029 6.327 -5.868 1.00 66.50 92 CYS A N 1
ATOM 751 C CA . CYS A 1 92 ? 3.509 4.943 -5.810 1.00 66.50 92 CYS A CA 1
ATOM 752 C C . CYS A 1 92 ? 4.612 4.670 -6.833 1.00 66.50 92 CYS A C 1
ATOM 754 O O . CYS A 1 92 ? 5.490 3.846 -6.572 1.00 66.50 92 CYS A O 1
ATOM 756 N N . PHE A 1 93 ? 4.566 5.408 -7.942 1.00 74.44 93 PHE A N 1
ATOM 757 C CA . PHE A 1 93 ? 5.562 5.465 -8.997 1.00 74.44 93 PHE A CA 1
ATOM 758 C C . PHE A 1 93 ? 5.542 6.886 -9.571 1.00 74.44 93 PHE A C 1
ATOM 760 O O . PHE A 1 93 ? 4.781 7.129 -10.509 1.00 74.44 93 PHE A O 1
ATOM 767 N N . PRO A 1 94 ? 6.328 7.826 -9.016 1.00 71.75 94 PRO A N 1
ATOM 768 C CA . PRO A 1 94 ? 6.401 9.179 -9.557 1.00 71.75 94 PRO A CA 1
ATOM 769 C C . PRO A 1 94 ? 6.738 9.106 -11.053 1.00 71.75 94 PRO A C 1
ATOM 771 O O . PRO A 1 94 ? 7.611 8.327 -11.450 1.00 71.75 94 PRO A O 1
ATOM 774 N N . ASP A 1 95 ? 5.999 9.848 -11.880 1.00 75.94 95 ASP A N 1
ATOM 775 C CA . ASP A 1 95 ? 6.112 9.898 -13.352 1.00 75.94 95 ASP A CA 1
ATOM 776 C C . ASP A 1 95 ? 5.694 8.615 -14.119 1.00 75.94 95 ASP A C 1
ATOM 778 O O . ASP A 1 95 ? 5.669 8.573 -15.365 1.00 75.94 95 ASP A O 1
ATOM 782 N N . GLY A 1 96 ? 5.333 7.552 -13.394 1.00 77.38 96 GLY A N 1
ATOM 783 C CA . GLY A 1 96 ? 4.863 6.280 -13.934 1.00 77.38 96 GLY A CA 1
ATOM 784 C C . GLY A 1 96 ? 3.359 6.293 -14.202 1.00 77.38 96 GLY A C 1
ATOM 785 O O . GLY A 1 96 ? 2.574 6.724 -13.370 1.00 77.38 96 GLY A O 1
ATOM 786 N N . THR A 1 97 ? 2.935 5.790 -15.364 1.00 82.56 97 THR A N 1
ATOM 787 C CA . THR A 1 97 ? 1.505 5.746 -15.748 1.00 82.56 97 THR A CA 1
ATOM 788 C C . THR A 1 97 ? 0.923 4.336 -15.808 1.00 82.56 97 THR A C 1
ATOM 790 O O . THR A 1 97 ? -0.289 4.186 -15.887 1.00 82.56 97 THR A O 1
ATOM 793 N N . LEU A 1 98 ? 1.767 3.299 -15.781 1.00 83.19 98 LEU A N 1
ATOM 794 C CA . LEU A 1 98 ? 1.334 1.902 -15.919 1.00 83.19 98 LEU A CA 1
ATOM 795 C C . LEU A 1 98 ? 0.935 1.259 -14.589 1.00 83.19 98 LEU A C 1
ATOM 797 O O . LEU A 1 98 ? 0.147 0.316 -14.555 1.00 83.19 98 LEU A O 1
ATOM 801 N N . LEU A 1 99 ? 1.509 1.730 -13.483 1.00 82.25 99 LEU A N 1
ATOM 802 C CA . LEU A 1 99 ? 1.381 1.079 -12.191 1.00 82.25 99 LEU A CA 1
ATOM 803 C C . LEU A 1 99 ? 0.607 1.927 -11.195 1.00 82.25 99 LEU A C 1
ATOM 805 O O . LEU A 1 99 ? 0.830 3.125 -11.065 1.00 82.25 99 LEU A O 1
ATOM 809 N N . GLN A 1 100 ? -0.256 1.257 -10.438 1.00 76.75 100 GLN A N 1
ATOM 810 C CA . GLN A 1 100 ? -1.023 1.838 -9.346 1.00 76.75 100 GLN A CA 1
ATOM 811 C C . GLN A 1 100 ? -0.494 1.342 -7.999 1.00 76.75 100 GLN A C 1
ATOM 813 O O . GLN A 1 100 ? 0.337 0.433 -7.918 1.00 76.75 100 GLN A O 1
ATOM 818 N N . SER A 1 101 ? -1.028 1.898 -6.914 1.00 72.19 101 SER A N 1
ATOM 819 C CA . SER A 1 101 ? -0.611 1.566 -5.550 1.00 72.19 101 SER A CA 1
ATOM 820 C C . SER A 1 101 ? -0.775 0.094 -5.178 1.00 72.19 101 SER A C 1
ATOM 822 O O . SER A 1 101 ? 0.050 -0.460 -4.451 1.00 72.19 101 SER A O 1
ATOM 824 N N . GLN A 1 102 ? -1.783 -0.576 -5.735 1.00 70.94 102 GLN A N 1
ATOM 825 C CA . GLN A 1 102 ? -1.975 -2.014 -5.556 1.00 70.94 102 GLN A CA 1
ATOM 826 C C . GLN A 1 102 ? -0.820 -2.852 -6.136 1.00 70.94 102 GLN A C 1
ATOM 828 O O . GLN A 1 102 ? -0.425 -3.844 -5.525 1.00 70.94 102 GLN A O 1
ATOM 833 N N . HIS A 1 103 ? -0.214 -2.428 -7.253 1.00 80.62 103 HIS A N 1
ATOM 834 C CA . HIS A 1 103 ? 0.884 -3.160 -7.894 1.00 80.62 103 HIS A CA 1
ATOM 835 C C . HIS A 1 103 ? 2.191 -3.049 -7.101 1.00 80.62 103 HIS A C 1
ATOM 837 O O . HIS A 1 103 ? 2.979 -3.991 -7.094 1.00 80.62 103 HIS A O 1
ATOM 843 N N . LYS A 1 104 ? 2.398 -1.949 -6.362 1.00 82.38 104 LYS A N 1
ATOM 844 C CA . LYS A 1 104 ? 3.581 -1.773 -5.503 1.00 82.38 104 LYS A CA 1
ATOM 845 C C . LYS A 1 104 ? 3.700 -2.881 -4.459 1.00 82.38 104 LYS A C 1
ATOM 847 O O . LYS A 1 104 ? 4.793 -3.381 -4.235 1.00 82.38 104 LYS A O 1
ATOM 852 N N . LYS A 1 105 ? 2.584 -3.316 -3.863 1.00 78.81 105 LYS A N 1
ATOM 853 C CA . LYS A 1 105 ? 2.592 -4.422 -2.890 1.00 78.81 105 LYS A CA 1
ATOM 854 C C . LYS A 1 105 ? 3.098 -5.722 -3.518 1.00 78.81 105 LYS A C 1
ATOM 856 O O . LYS A 1 105 ? 3.928 -6.391 -2.916 1.00 78.81 105 LYS A O 1
ATOM 861 N N . ILE A 1 106 ? 2.636 -6.034 -4.730 1.00 81.88 106 ILE A N 1
ATOM 862 C CA . ILE A 1 106 ? 3.033 -7.240 -5.469 1.00 81.88 106 ILE A CA 1
ATOM 863 C C . ILE A 1 106 ? 4.520 -7.176 -5.831 1.00 81.88 106 ILE A C 1
ATOM 865 O O . ILE A 1 106 ? 5.246 -8.137 -5.602 1.00 81.88 106 ILE A O 1
ATOM 869 N N . LEU A 1 107 ? 4.995 -6.033 -6.334 1.00 84.06 107 LEU A N 1
ATOM 870 C CA . LEU A 1 107 ? 6.408 -5.852 -6.682 1.00 84.06 107 LEU A CA 1
ATOM 871 C C . LEU A 1 107 ? 7.325 -5.930 -5.457 1.00 84.06 107 LEU A C 1
ATOM 873 O O . LEU A 1 107 ? 8.374 -6.561 -5.520 1.00 84.06 107 LEU A O 1
ATOM 877 N N . ASN A 1 108 ? 6.916 -5.347 -4.331 1.00 85.44 108 ASN A N 1
ATOM 878 C CA . ASN A 1 108 ? 7.670 -5.406 -3.078 1.00 85.44 108 ASN A CA 1
ATOM 879 C C . ASN A 1 108 ? 7.737 -6.838 -2.525 1.00 85.44 108 ASN A C 1
ATOM 881 O O . ASN A 1 108 ? 8.780 -7.262 -2.036 1.00 85.44 108 ASN A O 1
ATOM 885 N N . GLN A 1 109 ? 6.645 -7.601 -2.643 1.00 81.25 109 GLN A N 1
ATOM 886 C CA . GLN A 1 109 ? 6.628 -9.025 -2.300 1.00 81.25 109 GLN A CA 1
ATOM 887 C C . GLN A 1 109 ? 7.539 -9.845 -3.219 1.00 81.25 109 GLN A C 1
ATOM 889 O O . GLN A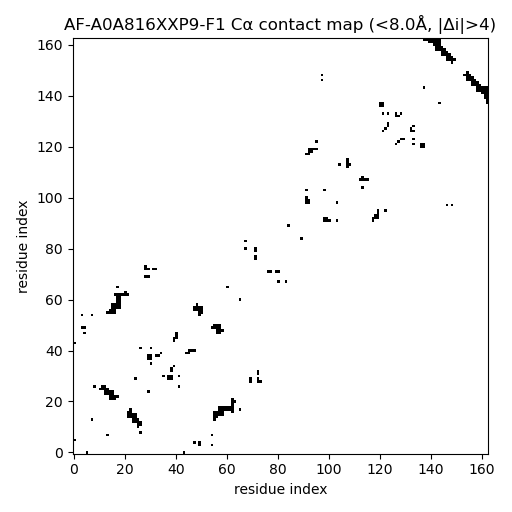 1 109 ? 8.319 -10.648 -2.718 1.00 81.25 109 GLN A O 1
ATOM 894 N N . PHE A 1 110 ? 7.477 -9.614 -4.535 1.00 82.31 110 PHE A N 1
ATOM 895 C CA . PHE A 1 110 ? 8.342 -10.270 -5.521 1.00 82.31 110 PHE A CA 1
ATOM 896 C C . PHE A 1 110 ? 9.829 -9.980 -5.272 1.00 82.31 110 PHE A C 1
ATOM 898 O O . PHE A 1 110 ? 10.663 -10.867 -5.399 1.00 82.31 110 PHE A O 1
ATOM 905 N N . TYR A 1 111 ? 10.158 -8.748 -4.883 1.00 85.12 111 TYR A N 1
ATOM 906 C CA . TYR A 1 111 ? 11.526 -8.331 -4.576 1.00 85.12 111 TYR A CA 1
ATOM 907 C C . TYR A 1 111 ? 11.981 -8.704 -3.150 1.00 85.12 111 TYR A C 1
ATOM 909 O O . TYR A 1 111 ? 13.132 -8.478 -2.793 1.00 85.12 111 TYR A O 1
ATOM 917 N N . HIS A 1 112 ? 11.100 -9.287 -2.331 1.00 85.06 112 HIS A N 1
ATOM 918 C CA . HIS A 1 112 ? 11.361 -9.644 -0.932 1.00 85.06 112 HIS A CA 1
ATOM 919 C C . HIS A 1 112 ? 11.712 -8.461 -0.002 1.00 85.06 112 HIS A C 1
ATOM 921 O O . HIS A 1 112 ? 12.336 -8.666 1.035 1.00 85.06 112 HIS A O 1
ATOM 927 N N . GLU A 1 113 ? 11.258 -7.239 -0.309 1.00 81.12 113 GLU A N 1
ATOM 928 C CA . GLU A 1 113 ? 11.450 -6.056 0.546 1.00 81.12 113 GLU A CA 1
ATOM 929 C C . GLU A 1 113 ? 10.168 -5.215 0.615 1.00 81.12 113 GLU A C 1
ATOM 931 O O . GLU A 1 113 ? 9.758 -4.549 -0.339 1.00 81.12 113 GLU A O 1
ATOM 936 N N . ILE A 1 114 ? 9.520 -5.235 1.782 1.00 73.00 114 ILE A N 1
ATOM 937 C CA . ILE A 1 114 ? 8.194 -4.642 2.009 1.00 73.00 114 ILE A CA 1
ATOM 938 C C . ILE A 1 114 ? 8.228 -3.117 1.843 1.00 73.00 114 ILE A C 1
ATOM 940 O O . ILE A 1 114 ? 7.248 -2.527 1.377 1.00 73.00 114 ILE A O 1
ATOM 944 N N . SER A 1 115 ? 9.350 -2.481 2.185 1.00 76.75 115 SER A N 1
ATOM 945 C CA . SER A 1 115 ? 9.527 -1.027 2.155 1.00 76.75 115 SER A CA 1
ATOM 946 C C . SER A 1 115 ? 10.171 -0.498 0.867 1.00 76.75 115 SER A C 1
ATOM 948 O O . SER A 1 115 ? 10.455 0.700 0.774 1.00 76.75 115 SER A O 1
ATOM 950 N N . GLN A 1 116 ? 10.349 -1.352 -0.152 1.00 82.94 116 GLN A N 1
ATOM 951 C CA . GLN A 1 116 ? 11.052 -0.992 -1.383 1.00 82.94 116 GLN A CA 1
ATOM 952 C C . GLN A 1 116 ? 10.455 0.262 -2.038 1.00 82.94 116 GLN A C 1
ATOM 954 O O . GLN A 1 116 ? 9.242 0.379 -2.274 1.00 82.94 116 GLN A O 1
ATOM 959 N N . ARG A 1 117 ? 11.348 1.205 -2.350 1.00 83.69 117 ARG A N 1
ATOM 960 C CA . ARG A 1 117 ? 11.053 2.418 -3.112 1.00 83.69 117 ARG A CA 1
ATOM 961 C C . ARG A 1 117 ? 11.495 2.223 -4.555 1.00 83.69 117 ARG A C 1
ATOM 963 O O . ARG A 1 117 ? 12.636 1.856 -4.823 1.00 83.69 117 ARG A O 1
ATOM 970 N N . TRP A 1 118 ? 10.583 2.474 -5.484 1.00 85.56 118 TRP A N 1
ATOM 971 C CA . TRP A 1 118 ? 10.839 2.345 -6.914 1.00 85.56 118 TRP A CA 1
ATOM 972 C C . TRP A 1 118 ? 11.101 3.718 -7.514 1.00 85.56 118 TRP A C 1
ATOM 974 O O . TRP A 1 118 ? 10.374 4.671 -7.238 1.00 85.56 118 TRP A O 1
ATOM 984 N N . LYS A 1 119 ? 12.133 3.810 -8.352 1.00 89.06 119 LYS A N 1
ATOM 985 C CA . LYS A 1 119 ? 12.449 5.009 -9.126 1.00 89.06 119 LYS A CA 1
ATOM 986 C C . LYS A 1 119 ? 12.247 4.705 -10.601 1.00 89.06 119 LYS A C 1
ATOM 988 O O . LYS A 1 119 ? 12.858 3.775 -11.125 1.00 89.06 119 LYS A O 1
ATOM 993 N N . LEU A 1 120 ? 11.427 5.503 -11.280 1.00 91.25 120 LEU A N 1
ATOM 994 C CA . LEU A 1 120 ? 11.277 5.393 -12.724 1.00 91.25 120 LEU A CA 1
ATOM 995 C C . LEU A 1 120 ? 12.537 5.925 -13.417 1.00 91.25 120 LEU A C 1
ATOM 997 O O . LEU A 1 120 ? 12.811 7.124 -13.401 1.00 91.25 120 LEU A O 1
ATOM 1001 N N . ILE A 1 121 ? 13.302 5.032 -14.041 1.00 93.19 121 ILE A N 1
ATOM 1002 C CA . ILE A 1 121 ? 14.533 5.393 -14.760 1.00 93.19 121 ILE A CA 1
ATOM 1003 C C . ILE A 1 121 ? 14.329 5.497 -16.275 1.00 93.19 121 ILE A C 1
ATOM 1005 O O . ILE A 1 121 ? 14.984 6.319 -16.909 1.00 93.19 121 ILE A O 1
ATOM 1009 N N . TYR A 1 122 ? 13.368 4.759 -16.835 1.00 94.19 122 TYR A N 1
ATOM 1010 C CA . TYR A 1 122 ? 13.041 4.733 -18.262 1.00 94.19 122 TYR A CA 1
ATOM 1011 C C . TYR A 1 122 ? 11.526 4.612 -18.474 1.00 94.19 122 TYR A C 1
ATOM 1013 O O . TYR A 1 122 ? 10.849 3.896 -17.736 1.00 94.19 122 TYR A O 1
ATOM 1021 N N . LYS A 1 123 ? 10.998 5.296 -19.492 1.00 94.19 123 LYS A N 1
ATOM 1022 C CA . LYS A 1 123 ? 9.609 5.185 -19.950 1.00 94.19 123 LYS A CA 1
ATOM 1023 C C . LYS A 1 123 ? 9.563 5.361 -21.461 1.00 94.19 123 LYS A C 1
ATOM 1025 O O . LYS A 1 123 ? 9.816 6.459 -21.941 1.00 94.19 123 LYS A O 1
ATOM 1030 N N . GLY A 1 124 ? 9.161 4.332 -22.207 1.00 93.19 124 GLY A N 1
ATOM 1031 C CA . GLY A 1 124 ? 9.159 4.371 -23.678 1.00 93.19 124 GLY A CA 1
ATOM 1032 C C . GLY A 1 124 ? 8.388 5.552 -24.280 1.00 93.19 124 GLY A C 1
ATOM 1033 O O . GLY A 1 124 ? 8.880 6.200 -25.196 1.00 93.19 124 GLY A O 1
ATOM 1034 N N . SER A 1 125 ? 7.243 5.935 -23.703 1.00 91.50 125 SER A N 1
ATOM 1035 C CA . SER A 1 125 ? 6.469 7.095 -24.177 1.00 91.50 125 SER A CA 1
ATOM 1036 C C . SER A 1 125 ? 7.120 8.459 -23.891 1.00 91.50 125 SER A C 1
ATOM 1038 O O . SER A 1 125 ? 6.656 9.465 -24.414 1.00 91.50 125 SER A O 1
ATOM 1040 N N . ARG A 1 126 ? 8.135 8.513 -23.018 1.00 93.56 126 ARG A N 1
ATOM 1041 C CA . ARG A 1 126 ? 8.908 9.721 -22.668 1.00 93.56 126 ARG A CA 1
ATOM 1042 C C . ARG A 1 126 ? 10.275 9.726 -23.353 1.00 93.56 126 ARG A C 1
ATOM 1044 O O . ARG A 1 126 ? 10.723 10.765 -23.813 1.00 93.56 126 ARG A O 1
ATOM 1051 N N . ASP A 1 127 ? 10.929 8.569 -23.382 1.00 94.81 127 ASP A N 1
ATOM 1052 C CA . ASP A 1 127 ? 12.340 8.413 -23.739 1.00 94.81 127 ASP A CA 1
ATOM 1053 C C . ASP A 1 127 ? 12.540 7.783 -25.128 1.00 94.81 127 ASP A C 1
ATOM 1055 O O . ASP A 1 127 ? 13.663 7.736 -25.617 1.00 94.81 127 ASP A O 1
ATOM 1059 N N . GLY A 1 128 ? 11.465 7.314 -25.770 1.00 95.06 128 GLY A N 1
ATOM 1060 C CA . GLY A 1 128 ? 11.495 6.595 -27.042 1.00 95.06 128 GLY A CA 1
ATOM 1061 C C . GLY A 1 128 ? 11.558 5.075 -26.864 1.00 95.06 128 GLY A C 1
ATOM 1062 O O . GLY A 1 128 ? 12.155 4.562 -25.920 1.00 95.06 128 GLY A O 1
ATOM 1063 N N . PHE A 1 129 ? 10.945 4.338 -27.794 1.00 93.50 129 PHE A N 1
ATOM 1064 C CA . PHE A 1 129 ? 10.835 2.868 -27.772 1.00 93.50 129 PHE A CA 1
ATOM 1065 C C . PHE A 1 129 ? 12.025 2.146 -28.436 1.00 93.50 129 PHE A C 1
ATOM 1067 O O . PHE A 1 129 ? 11.895 1.008 -28.880 1.00 93.50 129 PHE A O 1
ATOM 1074 N N . HIS A 1 130 ? 13.182 2.802 -28.522 1.00 94.44 130 HIS A N 1
ATOM 1075 C CA . HIS A 1 130 ? 14.387 2.251 -29.141 1.00 94.44 130 HIS A CA 1
ATOM 1076 C C . HIS A 1 130 ? 15.310 1.612 -28.091 1.00 94.44 130 HIS A C 1
ATOM 1078 O O . HIS A 1 130 ? 15.326 2.016 -26.925 1.00 94.44 130 HIS A O 1
ATOM 1084 N N . ALA A 1 131 ? 16.084 0.604 -28.502 1.00 92.31 131 ALA A N 1
ATOM 1085 C CA . ALA A 1 131 ? 16.951 -0.152 -27.597 1.00 92.31 131 ALA A CA 1
ATOM 1086 C C . ALA A 1 131 ? 18.065 0.715 -26.984 1.00 92.31 131 ALA A C 1
ATOM 1088 O O . ALA A 1 131 ? 18.367 0.595 -25.802 1.00 92.31 131 ALA A O 1
ATOM 1089 N N . ASP A 1 132 ? 18.643 1.633 -27.752 1.00 95.06 132 ASP A N 1
ATOM 1090 C CA . ASP A 1 132 ? 19.654 2.591 -27.294 1.00 95.06 132 ASP A CA 1
ATOM 1091 C C . ASP A 1 132 ? 19.113 3.537 -26.207 1.00 95.06 132 ASP A C 1
ATOM 1093 O O . ASP A 1 132 ? 19.782 3.779 -25.198 1.00 95.06 132 ASP A O 1
ATOM 1097 N N . ALA A 1 133 ? 17.872 4.010 -26.347 1.00 93.88 133 ALA A N 1
ATOM 1098 C CA . ALA A 1 133 ? 17.205 4.814 -25.324 1.00 93.88 133 ALA A CA 1
ATOM 1099 C C . ALA A 1 133 ? 16.983 4.028 -24.019 1.00 93.88 133 ALA A C 1
ATOM 1101 O O . ALA A 1 133 ? 17.153 4.573 -22.926 1.00 93.88 133 ALA A O 1
ATOM 1102 N N . PHE A 1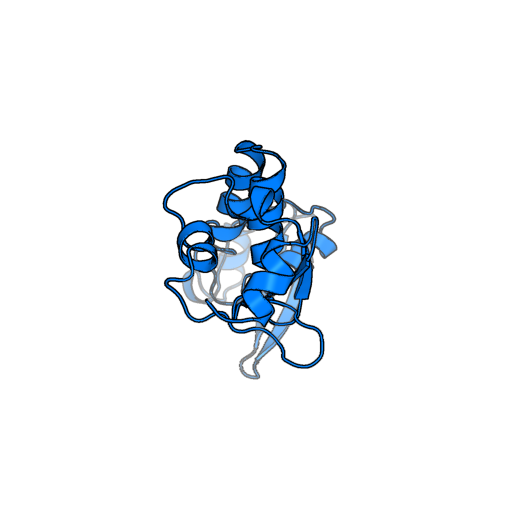 134 ? 16.648 2.739 -24.122 1.00 92.31 134 PHE A N 1
ATOM 1103 C CA . PHE A 1 134 ? 16.540 1.851 -22.964 1.00 92.31 134 PHE A CA 1
ATOM 1104 C C . PHE A 1 134 ? 17.908 1.641 -22.300 1.00 92.31 134 PHE A C 1
ATOM 1106 O O . PHE A 1 134 ? 18.083 1.938 -21.118 1.00 92.31 134 PHE A O 1
ATOM 1113 N N . HIS A 1 135 ? 18.910 1.209 -23.068 1.00 91.12 135 HIS A N 1
ATOM 1114 C CA . HIS A 1 135 ? 20.244 0.896 -22.554 1.00 91.12 135 HIS A CA 1
ATOM 1115 C C . HIS A 1 135 ? 20.962 2.114 -21.968 1.00 91.12 135 HIS A C 1
ATOM 1117 O O . HIS A 1 135 ? 21.568 2.010 -20.904 1.00 91.12 135 HIS A O 1
ATOM 1123 N N . SER A 1 136 ? 20.849 3.289 -22.589 1.00 94.00 136 SER A N 1
ATOM 1124 C CA . SER A 1 136 ? 21.459 4.522 -22.067 1.00 94.00 136 SER A CA 1
ATOM 1125 C C . SER A 1 136 ? 20.931 4.923 -20.684 1.00 94.00 136 SER A C 1
ATOM 1127 O O . SER A 1 136 ? 21.646 5.567 -19.913 1.00 94.00 136 SER A O 1
ATOM 1129 N N . ARG A 1 137 ? 19.699 4.528 -20.338 1.00 93.25 137 ARG A N 1
ATOM 1130 C CA . ARG A 1 137 ? 19.074 4.841 -19.045 1.00 93.25 137 ARG A CA 1
ATOM 1131 C C . ARG A 1 137 ? 19.173 3.713 -18.027 1.00 93.25 137 ARG A C 1
ATOM 1133 O O . ARG A 1 137 ? 19.299 3.998 -16.834 1.00 93.25 137 ARG A O 1
ATOM 1140 N N . CYS A 1 138 ? 19.102 2.467 -18.482 1.00 91.31 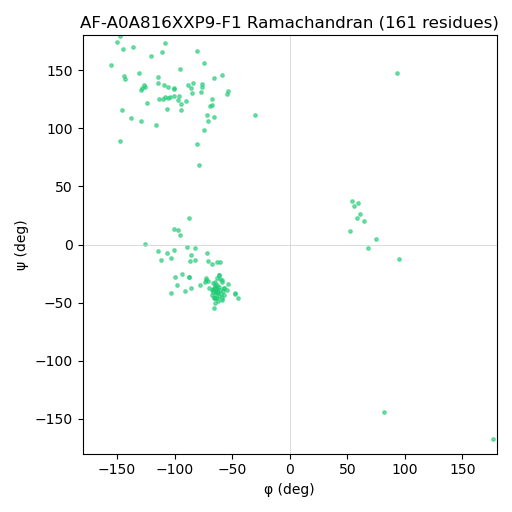138 CYS A N 1
ATOM 1141 C CA . CYS A 1 138 ? 19.044 1.289 -17.624 1.00 91.31 138 CYS A CA 1
ATOM 1142 C C . CYS A 1 138 ? 20.416 0.672 -17.345 1.00 91.31 138 CYS A C 1
ATOM 1144 O O . CYS A 1 138 ? 20.567 0.057 -16.291 1.00 91.31 138 CYS A O 1
ATOM 1146 N N . ASN A 1 139 ? 21.416 0.844 -18.213 1.00 91.62 139 ASN A N 1
ATOM 1147 C CA . ASN A 1 139 ? 22.710 0.207 -17.988 1.00 91.62 139 ASN A CA 1
ATOM 1148 C C . ASN A 1 139 ? 23.418 0.768 -16.736 1.00 91.62 139 ASN A C 1
ATOM 1150 O O . ASN A 1 139 ? 23.380 1.972 -16.454 1.00 91.62 139 ASN A O 1
ATOM 1154 N N . ASN A 1 140 ? 24.104 -0.111 -16.009 1.00 89.56 140 ASN A N 1
ATOM 1155 C CA . ASN A 1 140 ? 24.793 0.125 -14.740 1.00 89.56 140 ASN A CA 1
ATOM 1156 C C . ASN A 1 140 ? 23.900 0.712 -13.627 1.00 89.56 140 ASN A C 1
ATOM 1158 O O . ASN A 1 140 ? 24.356 1.526 -12.817 1.00 89.56 140 ASN A O 1
ATOM 1162 N N . LYS A 1 141 ? 22.613 0.349 -13.595 1.00 90.56 141 LYS A N 1
ATOM 1163 C CA . LYS A 1 141 ? 21.664 0.748 -12.535 1.00 90.56 141 LYS A CA 1
ATOM 1164 C C . LYS A 1 141 ? 21.422 -0.351 -11.504 1.00 90.56 141 LYS A C 1
ATOM 1166 O O . LYS A 1 141 ? 20.761 -0.086 -10.501 1.00 90.56 141 LYS A O 1
ATOM 1171 N N . GLY A 1 142 ? 21.987 -1.540 -11.717 1.00 89.88 142 GLY A N 1
ATOM 1172 C CA . GLY A 1 142 ? 21.799 -2.689 -10.838 1.00 89.88 142 GLY A CA 1
ATOM 1173 C C . GLY A 1 142 ? 20.493 -3.416 -11.141 1.00 89.88 142 GLY A C 1
ATOM 1174 O O . GLY A 1 142 ? 20.088 -3.520 -12.296 1.00 89.88 142 GLY A O 1
ATOM 1175 N N . ALA A 1 143 ? 19.833 -3.939 -10.110 1.00 90.12 143 ALA A N 1
ATOM 1176 C CA . ALA A 1 143 ? 18.614 -4.712 -10.294 1.00 90.12 143 ALA A CA 1
ATOM 1177 C C . ALA A 1 143 ? 17.452 -3.834 -10.801 1.00 90.12 143 ALA A C 1
ATOM 1179 O O . ALA A 1 143 ? 17.108 -2.827 -10.179 1.00 90.12 143 ALA A O 1
ATOM 1180 N N . THR A 1 144 ? 16.826 -4.215 -11.917 1.00 91.88 144 THR A N 1
ATOM 1181 C CA . THR A 1 144 ? 15.701 -3.476 -12.510 1.00 91.88 144 THR A CA 1
ATOM 1182 C C . THR A 1 144 ? 14.526 -4.395 -12.834 1.00 91.88 144 THR A C 1
ATOM 1184 O O . THR A 1 144 ? 14.691 -5.566 -13.176 1.00 91.88 144 THR A O 1
ATOM 1187 N N . ILE A 1 145 ? 13.311 -3.849 -12.727 1.00 91.50 1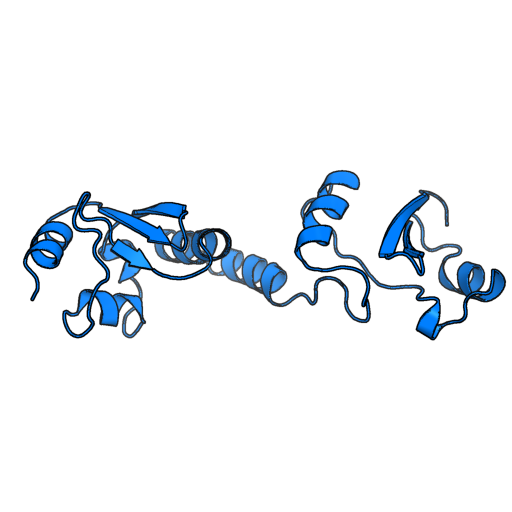45 ILE A N 1
ATOM 1188 C CA . ILE A 1 145 ? 12.081 -4.469 -13.228 1.00 91.50 145 ILE A CA 1
ATOM 1189 C C . ILE A 1 145 ? 11.601 -3.647 -14.421 1.00 91.50 145 ILE A C 1
ATOM 1191 O O . ILE A 1 145 ? 11.393 -2.438 -14.311 1.00 91.50 145 ILE A O 1
ATOM 1195 N N . THR A 1 146 ? 11.398 -4.315 -15.551 1.00 91.94 146 THR A N 1
ATOM 1196 C CA . THR A 1 146 ? 10.793 -3.747 -16.757 1.00 91.94 146 THR A CA 1
ATOM 1197 C C . THR A 1 146 ? 9.336 -4.173 -16.832 1.00 91.94 146 THR A C 1
ATOM 1199 O O . THR A 1 146 ? 9.035 -5.351 -16.656 1.00 91.94 146 THR A O 1
ATOM 1202 N N . ILE A 1 147 ? 8.437 -3.228 -17.115 1.00 92.12 147 ILE A N 1
ATOM 1203 C CA . ILE A 1 147 ? 6.999 -3.481 -17.262 1.00 92.12 147 ILE A CA 1
ATOM 1204 C C . ILE A 1 147 ? 6.512 -2.867 -18.567 1.00 92.12 147 ILE A C 1
ATOM 1206 O O . ILE A 1 147 ? 6.812 -1.715 -18.877 1.00 92.12 147 ILE A O 1
ATOM 1210 N N . ILE A 1 148 ? 5.752 -3.656 -19.316 1.00 90.38 148 ILE A N 1
ATOM 1211 C CA . ILE A 1 148 ? 5.254 -3.361 -20.652 1.00 90.38 148 ILE A CA 1
ATOM 1212 C C . ILE A 1 148 ? 3.735 -3.534 -20.637 1.00 90.38 148 ILE A C 1
ATOM 1214 O O . ILE A 1 148 ? 3.221 -4.521 -20.111 1.00 90.38 148 ILE A O 1
ATOM 1218 N N . GLN A 1 149 ? 3.027 -2.578 -21.238 1.00 88.06 149 GLN A N 1
ATOM 1219 C CA . GLN A 1 149 ? 1.612 -2.698 -21.583 1.00 88.06 149 GLN A CA 1
ATOM 1220 C C . GLN A 1 149 ? 1.482 -2.827 -23.101 1.00 88.06 149 GLN A C 1
ATOM 1222 O O . GLN A 1 149 ? 2.012 -1.991 -23.832 1.00 88.06 149 GLN A O 1
ATOM 1227 N N . SER A 1 150 ? 0.788 -3.861 -23.581 1.00 87.06 150 SER A N 1
ATOM 1228 C CA . SER A 1 150 ? 0.468 -3.995 -25.007 1.00 87.06 150 SER A CA 1
ATOM 1229 C C . SER A 1 150 ? -0.736 -3.145 -25.411 1.00 87.06 150 SER A C 1
ATOM 1231 O O . SER A 1 150 ? -1.552 -2.747 -24.580 1.00 87.06 150 SER A O 1
ATOM 1233 N N . ASN A 1 151 ? -0.925 -2.980 -26.722 1.00 89.88 151 ASN A N 1
ATOM 1234 C CA . ASN A 1 151 ? -2.116 -2.340 -27.298 1.00 89.88 151 ASN A CA 1
ATOM 1235 C C . ASN A 1 151 ? -3.424 -3.102 -27.006 1.00 89.88 151 ASN A C 1
ATOM 1237 O O . ASN A 1 151 ? -4.506 -2.553 -27.178 1.00 89.88 151 ASN A O 1
ATOM 1241 N N . GLN A 1 152 ? -3.332 -4.362 -26.568 1.00 90.94 152 GLN A N 1
ATOM 1242 C CA . GLN A 1 152 ? -4.468 -5.189 -26.145 1.00 90.94 152 GLN A CA 1
ATOM 1243 C C . GLN A 1 152 ? -4.660 -5.172 -24.617 1.00 90.94 152 GLN A C 1
ATOM 1245 O O . GLN A 1 152 ? -5.407 -5.982 -24.080 1.00 90.94 152 GLN A O 1
ATOM 1250 N N . ASN A 1 153 ? -3.991 -4.254 -23.906 1.00 78.50 153 ASN A N 1
ATOM 1251 C CA . ASN A 1 153 ? -4.022 -4.104 -22.447 1.00 78.50 153 ASN A CA 1
ATOM 1252 C C . ASN A 1 153 ? -3.437 -5.278 -21.645 1.00 78.50 153 ASN A C 1
ATOM 1254 O O . ASN A 1 153 ? -3.689 -5.390 -20.445 1.00 78.50 153 ASN A O 1
ATOM 1258 N N . TYR A 1 154 ? -2.606 -6.121 -22.260 1.00 81.75 154 TYR A N 1
ATOM 1259 C CA . TYR A 1 154 ? -1.829 -7.105 -21.507 1.00 81.75 154 TYR A CA 1
ATOM 1260 C C . TYR A 1 154 ? -0.650 -6.434 -20.809 1.00 81.75 154 TYR A C 1
ATOM 1262 O O . TYR A 1 154 ? 0.066 -5.649 -21.431 1.00 81.75 154 TYR A O 1
ATOM 1270 N N . ILE A 1 155 ? -0.434 -6.783 -19.540 1.00 83.75 155 ILE A N 1
ATOM 1271 C CA . ILE A 1 155 ? 0.720 -6.353 -18.749 1.00 83.75 155 ILE A CA 1
ATOM 1272 C C . ILE A 1 155 ? 1.685 -7.525 -18.610 1.00 83.75 155 ILE A C 1
ATOM 1274 O O . ILE A 1 155 ? 1.301 -8.601 -18.155 1.00 83.75 155 ILE A O 1
ATOM 1278 N N . PHE A 1 156 ? 2.940 -7.311 -18.987 1.00 85.94 156 PHE A N 1
ATOM 1279 C CA . PHE A 1 156 ? 4.019 -8.288 -18.847 1.00 85.94 156 PHE A CA 1
ATOM 1280 C C . PHE A 1 156 ? 5.356 -7.571 -18.664 1.00 85.94 156 PHE A C 1
ATOM 1282 O O . PHE A 1 156 ? 5.429 -6.344 -18.714 1.00 85.94 156 PHE A O 1
ATOM 1289 N N . GLY A 1 157 ? 6.425 -8.315 -18.400 1.00 88.94 157 GLY A N 1
ATOM 1290 C CA . GLY A 1 157 ? 7.699 -7.705 -18.058 1.00 88.94 157 GLY A CA 1
ATOM 1291 C C . GLY A 1 157 ? 8.785 -8.709 -17.716 1.00 88.94 157 GLY A C 1
ATOM 1292 O O . GLY A 1 157 ? 8.635 -9.908 -17.940 1.00 88.94 157 GLY A O 1
ATOM 1293 N N . GLY A 1 158 ? 9.873 -8.198 -17.154 1.00 86.19 158 GLY A N 1
ATOM 1294 C CA . GLY A 1 158 ? 11.017 -9.000 -16.741 1.00 86.19 158 GLY A CA 1
ATOM 1295 C C . GLY A 1 158 ? 11.809 -8.323 -15.633 1.00 86.19 158 GLY A C 1
ATOM 1296 O O . GLY A 1 158 ? 11.791 -7.100 -15.499 1.00 86.19 158 GLY A O 1
ATOM 1297 N N . TYR A 1 159 ? 12.499 -9.135 -14.842 1.00 89.31 159 TYR A N 1
ATOM 1298 C CA . TYR A 1 159 ? 13.453 -8.691 -13.832 1.00 89.31 159 TYR A CA 1
ATOM 1299 C C . TYR A 1 159 ? 14.864 -9.044 -14.292 1.00 89.31 159 TYR A C 1
ATOM 1301 O O . TYR A 1 159 ? 15.094 -10.154 -14.771 1.00 89.31 159 TYR A O 1
ATOM 1309 N N . THR A 1 160 ? 15.804 -8.123 -14.111 1.00 84.69 160 THR A N 1
ATOM 1310 C CA . THR A 1 160 ? 17.231 -8.410 -14.242 1.00 84.69 160 THR A CA 1
ATOM 1311 C C . THR A 1 160 ? 17.959 -7.965 -12.984 1.00 84.69 160 THR A C 1
ATOM 1313 O O . THR A 1 160 ? 17.690 -6.889 -12.456 1.00 84.69 160 THR A O 1
ATOM 1316 N N . CYS A 1 161 ? 18.888 -8.788 -12.501 1.00 79.81 161 CYS A N 1
ATOM 1317 C CA . CYS A 1 161 ? 19.813 -8.424 -11.428 1.00 79.81 161 CYS A CA 1
ATOM 1318 C C . CYS A 1 161 ? 21.069 -7.705 -11.948 1.00 79.81 161 CYS A C 1
ATOM 1320 O O . CYS A 1 161 ? 21.837 -7.172 -11.149 1.00 79.81 161 CYS A O 1
ATOM 1322 N N . VAL A 1 162 ? 21.261 -7.673 -13.272 1.00 69.88 162 VAL A N 1
ATOM 1323 C CA . VAL A 1 162 ? 22.385 -7.020 -13.946 1.00 69.88 162 VAL A CA 1
ATOM 1324 C C . VAL A 1 162 ? 21.814 -6.119 -15.034 1.00 69.88 162 VAL A C 1
ATOM 1326 O O . VAL A 1 162 ? 21.290 -6.588 -16.045 1.00 69.88 162 VAL A O 1
ATOM 1329 N N . SER A 1 163 ? 21.852 -4.820 -14.788 1.00 57.28 163 SER A N 1
ATOM 1330 C CA . SER A 1 163 ? 21.517 -3.785 -15.758 1.00 57.28 163 SER A CA 1
ATOM 1331 C C . SER A 1 163 ? 22.655 -2.806 -15.734 1.00 57.28 163 SER A C 1
ATOM 1333 O O . SER A 1 163 ? 22.892 -2.237 -14.641 1.00 57.28 163 SER A O 1
#

Sequence (163 aa):
MPLELVTVLKQRKFILNVGGKKYTTSIETLTRETDTFFTALFSGRSQLAIDPNDNNIFIDRNGQIFTHILEWLRTTNYFRLQGLLEILMNECFPDGTLLQSQHKKILNQFYHEISQRWKLIYKGSRDGFHADAFHSRCNNKGATITIIQSNQNYIFGGYTCVS

Organism: NCBI:txid392030

Foldseek 3Di:
DDPLLVVLLPDQWAWAQEQNDIDIDGLCLQCVDPPDPSCCVSVVVDDFPQDPPRRHTYHDHDPVLVVQVSVCSVPVPVVSVVVSCCLVVPPQEVVDDLDDSVVSCVVCVVVVHRSDHDYDQDDCVVQNPDPCSVCVRPAPPAKDWAWDQDPVRDIDTDIDRHD